Protein AF-A0AAW4UWW6-F1 (afdb_monomer_lite)

Radius of gyration: 18.59 Å; chains: 1; bounding box: 39×34×45 Å

pLDDT: mean 80.08, std 13.33, range [51.34, 95.69]

Sequence (76 aa):
PAEATDYFYALSKHSNYIQTKQIAKNIVYKTSTEYGDLDITINLSKPEKDPKSIAREKNAKKGHYPKCLLCMENEG

InterPro domains:
  IPR000766 Galactose-1-phosphate uridyl transferase, class II [PTHR39191] (2-76)
  IPR005849 Galactose-1-phosphate uridyl transferase, N-terminal [PF01087] (2-76)

Foldseek 3Di:
DVVVVVVVVVVCVVVCVVVVVQQVPWDWDWDADPVGIDIDIHRVSDPDPDVVNVVVVVPDDQDPPPSDCPDPVNDD

Secondary structure (DSSP, 8-state):
-HHHHHHHHHHHHHTTSS-HHHHTT-EEEEEEETTEEEEEEE--SSPPPPHHHHHHHHHS---SSSS-TTSTT---

Structure 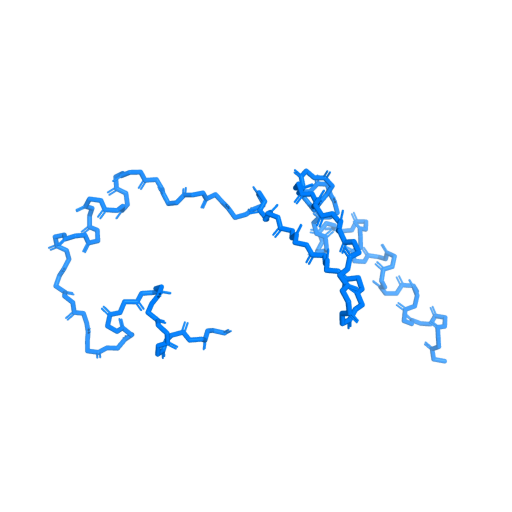(mmCIF, N/CA/C/O backbone):
data_AF-A0AAW4UWW6-F1
#
_entry.id   AF-A0AAW4UWW6-F1
#
loop_
_atom_site.group_PDB
_atom_site.id
_atom_site.type_symbol
_atom_site.label_atom_id
_atom_site.label_alt_id
_atom_site.label_comp_id
_atom_site.label_asym_id
_atom_site.label_entity_id
_atom_site.label_seq_id
_atom_site.pdbx_PDB_ins_code
_atom_site.Cartn_x
_atom_site.Cartn_y
_atom_site.Cartn_z
_atom_site.occupancy
_atom_site.B_iso_or_equiv
_atom_site.auth_seq_id
_atom_site.auth_comp_id
_atom_site.auth_asym_id
_atom_site.auth_atom_id
_atom_site.pdbx_PDB_model_num
ATOM 1 N N . PRO A 1 1 ? 18.924 1.592 -18.130 1.00 80.88 1 PRO A N 1
ATOM 2 C CA . PRO A 1 1 ? 18.322 2.114 -16.874 1.00 80.88 1 PRO A CA 1
ATOM 3 C C . PRO A 1 1 ? 17.325 1.131 -16.249 1.00 80.88 1 PRO A C 1
ATOM 5 O O . PRO A 1 1 ? 17.423 0.906 -15.053 1.00 80.88 1 PRO A O 1
ATOM 8 N N . ALA A 1 2 ? 16.436 0.518 -17.047 1.00 92.38 2 ALA A N 1
ATOM 9 C CA . ALA A 1 2 ? 15.440 -0.452 -16.569 1.00 92.38 2 ALA A CA 1
ATOM 10 C C . ALA A 1 2 ? 16.051 -1.584 -15.724 1.00 92.38 2 ALA A C 1
ATOM 12 O O . ALA A 1 2 ? 15.665 -1.765 -14.580 1.00 92.38 2 ALA A O 1
ATOM 13 N N . GLU A 1 3 ? 17.102 -2.235 -16.225 1.00 94.44 3 GLU A N 1
ATOM 14 C CA . GLU A 1 3 ? 17.757 -3.357 -15.537 1.00 94.44 3 GLU A CA 1
ATOM 15 C C . GLU A 1 3 ? 18.328 -2.982 -14.155 1.00 94.44 3 GLU A C 1
ATOM 17 O O . GLU A 1 3 ? 18.195 -3.730 -13.189 1.00 94.44 3 GLU A O 1
ATOM 22 N N . ALA A 1 4 ? 18.898 -1.780 -14.023 1.00 91.94 4 ALA A N 1
ATOM 23 C CA . ALA A 1 4 ? 19.394 -1.279 -12.741 1.00 91.94 4 ALA A CA 1
ATOM 24 C C . ALA A 1 4 ? 18.247 -0.985 -11.757 1.00 91.94 4 ALA A C 1
ATOM 26 O O . ALA A 1 4 ? 18.365 -1.258 -10.561 1.00 91.94 4 ALA A O 1
ATOM 27 N N . THR A 1 5 ? 17.130 -0.449 -12.254 1.00 92.69 5 THR A N 1
ATOM 28 C CA . THR A 1 5 ? 15.928 -0.189 -11.453 1.00 92.69 5 THR A CA 1
ATOM 29 C C . THR A 1 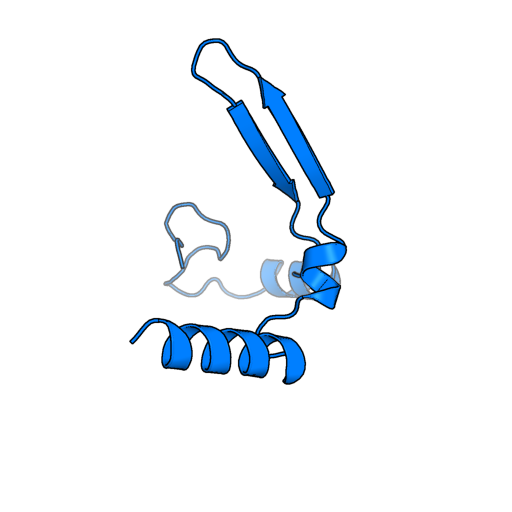5 ? 15.265 -1.492 -11.010 1.00 92.69 5 THR A C 1
ATOM 31 O O . THR A 1 5 ? 14.899 -1.616 -9.842 1.00 92.69 5 THR A O 1
ATOM 34 N N . ASP A 1 6 ? 15.186 -2.485 -11.893 1.00 94.81 6 ASP A N 1
ATOM 35 C CA . ASP A 1 6 ? 14.626 -3.804 -11.598 1.00 94.81 6 ASP A CA 1
ATOM 36 C C . ASP A 1 6 ? 15.474 -4.549 -10.567 1.00 94.81 6 ASP A C 1
ATOM 38 O O . ASP A 1 6 ? 14.938 -5.099 -9.599 1.00 94.81 6 ASP A O 1
ATOM 42 N N . TYR A 1 7 ? 16.802 -4.500 -10.714 1.00 95.50 7 TYR A N 1
ATOM 43 C CA . TYR A 1 7 ? 17.735 -5.038 -9.728 1.00 95.50 7 TYR A CA 1
ATOM 44 C C . TYR A 1 7 ? 17.542 -4.380 -8.357 1.00 95.50 7 TYR A C 1
ATOM 46 O O . TYR A 1 7 ? 17.387 -5.070 -7.347 1.00 95.50 7 TYR A O 1
ATOM 54 N N . PHE A 1 8 ? 17.494 -3.046 -8.308 1.00 94.06 8 PHE A N 1
ATOM 55 C CA . PHE A 1 8 ? 17.297 -2.316 -7.057 1.00 94.06 8 PHE A CA 1
ATOM 56 C C . PHE A 1 8 ? 15.932 -2.613 -6.419 1.00 94.06 8 PHE A C 1
ATOM 58 O O . PHE A 1 8 ? 15.834 -2.781 -5.200 1.00 94.06 8 PHE A O 1
ATOM 65 N N . TYR A 1 9 ? 14.878 -2.743 -7.227 1.00 93.31 9 TYR A N 1
ATOM 66 C CA . TYR A 1 9 ? 13.546 -3.122 -6.765 1.00 93.31 9 TYR A CA 1
ATOM 67 C C . TYR A 1 9 ? 13.522 -4.550 -6.206 1.00 93.31 9 TYR A C 1
ATOM 69 O O . TYR A 1 9 ? 12.962 -4.789 -5.134 1.00 93.31 9 TYR A O 1
ATOM 77 N N . ALA A 1 10 ? 14.168 -5.505 -6.880 1.00 94.12 10 ALA A N 1
ATOM 78 C CA . ALA A 1 10 ? 14.311 -6.873 -6.390 1.00 94.12 10 ALA A CA 1
ATOM 79 C C . ALA A 1 10 ? 15.071 -6.910 -5.059 1.00 94.12 10 ALA A C 1
ATOM 81 O O . ALA A 1 10 ? 14.564 -7.464 -4.081 1.00 94.12 10 ALA A O 1
ATOM 82 N N . LEU A 1 11 ? 16.227 -6.245 -4.986 1.00 95.56 11 LEU A N 1
ATOM 83 C CA . LEU A 1 11 ? 17.018 -6.129 -3.764 1.00 95.56 11 LEU A CA 1
ATOM 84 C C . LEU A 1 11 ? 16.191 -5.535 -2.619 1.00 95.56 11 LEU A C 1
ATOM 86 O O . LEU A 1 11 ? 16.198 -6.076 -1.518 1.00 95.56 11 LEU A O 1
ATOM 90 N N . SER A 1 12 ? 15.421 -4.481 -2.892 1.00 93.25 12 SER A N 1
ATOM 91 C CA . SER A 1 12 ? 14.548 -3.821 -1.915 1.00 93.25 12 SER A CA 1
ATOM 92 C C . SER A 1 12 ? 13.434 -4.730 -1.385 1.00 93.25 12 SER A C 1
ATOM 94 O O . SER A 1 12 ? 13.063 -4.641 -0.214 1.00 93.25 12 SER A O 1
ATOM 96 N N . LYS A 1 13 ? 12.899 -5.631 -2.220 1.00 91.12 13 LYS A N 1
ATOM 97 C CA . LYS A 1 13 ? 11.945 -6.663 -1.781 1.00 91.12 13 LYS A CA 1
ATOM 98 C C . LYS A 1 13 ? 12.623 -7.719 -0.902 1.00 91.12 13 LYS A C 1
ATOM 100 O O . LYS A 1 13 ? 12.042 -8.126 0.101 1.00 91.12 13 LYS A O 1
ATOM 105 N N . HIS A 1 14 ? 13.835 -8.153 -1.260 1.00 91.75 14 HIS A N 1
ATOM 106 C CA . HIS A 1 14 ? 14.584 -9.178 -0.519 1.00 91.75 14 HIS A CA 1
ATOM 107 C C . HIS A 1 14 ? 15.126 -8.676 0.823 1.00 91.75 14 HIS A C 1
ATOM 109 O O . HIS A 1 14 ? 15.085 -9.410 1.808 1.00 91.75 14 HIS A O 1
ATOM 115 N N . SER A 1 15 ? 15.574 -7.421 0.888 1.00 91.62 15 SER A N 1
ATOM 116 C CA . SER A 1 15 ? 16.053 -6.773 2.114 1.00 91.62 15 SER A CA 1
ATOM 117 C C . SER A 1 15 ? 14.925 -6.359 3.063 1.00 91.62 15 SER A C 1
ATOM 119 O O . SER A 1 15 ? 15.190 -5.791 4.120 1.00 91.62 15 SER A O 1
ATOM 121 N N . ASN A 1 16 ? 13.665 -6.630 2.697 1.00 87.31 16 ASN A N 1
ATOM 122 C CA . ASN A 1 16 ? 12.470 -6.217 3.431 1.00 87.31 16 ASN A CA 1
ATOM 123 C C . ASN A 1 16 ? 12.345 -4.686 3.600 1.00 87.31 16 ASN A C 1
ATOM 125 O O . ASN A 1 16 ? 11.552 -4.225 4.420 1.00 87.31 16 ASN A O 1
ATOM 129 N N . TYR A 1 17 ? 13.091 -3.904 2.807 1.00 86.69 17 TYR A N 1
ATOM 130 C CA . TYR A 1 17 ? 12.917 -2.454 2.684 1.00 86.69 17 TYR A CA 1
ATOM 131 C C . TYR A 1 17 ? 11.524 -2.137 2.128 1.00 86.69 17 TYR A C 1
ATOM 133 O O . TYR A 1 17 ? 10.788 -1.320 2.677 1.00 86.69 17 TYR A O 1
ATOM 141 N N . ILE A 1 18 ? 11.112 -2.883 1.099 1.00 87.19 18 ILE A N 1
ATOM 142 C CA . ILE A 1 18 ? 9.711 -2.996 0.698 1.00 87.19 18 ILE A CA 1
ATOM 143 C C . ILE A 1 18 ? 9.128 -4.180 1.464 1.00 87.19 18 ILE A C 1
ATOM 145 O O . ILE A 1 18 ? 9.458 -5.335 1.184 1.00 87.19 18 ILE A O 1
ATOM 149 N N . GLN A 1 19 ? 8.249 -3.901 2.427 1.00 86.94 19 GLN A N 1
ATOM 150 C CA . GLN A 1 19 ? 7.649 -4.903 3.316 1.00 86.94 19 GLN A CA 1
ATOM 151 C C . GLN A 1 19 ? 6.567 -5.737 2.609 1.00 86.94 19 GLN A C 1
ATOM 153 O O . GLN A 1 19 ? 5.404 -5.760 3.011 1.00 86.94 19 GLN A O 1
ATOM 158 N N . THR A 1 20 ? 6.952 -6.449 1.550 1.00 87.06 20 THR A N 1
ATOM 159 C CA . THR A 1 20 ? 6.077 -7.277 0.702 1.00 87.06 20 THR A CA 1
ATOM 160 C C . THR A 1 20 ? 5.217 -8.247 1.511 1.00 87.06 20 THR A C 1
ATOM 162 O O . THR A 1 20 ? 4.033 -8.394 1.228 1.00 87.06 20 THR A O 1
ATOM 165 N N . LYS A 1 21 ? 5.771 -8.836 2.579 1.00 85.44 21 LYS A N 1
ATOM 166 C CA . LYS A 1 21 ? 5.046 -9.731 3.496 1.00 85.44 21 LYS A CA 1
ATOM 167 C C . LYS A 1 21 ? 3.901 -9.046 4.245 1.00 85.44 21 LYS A C 1
ATOM 169 O O . LYS A 1 21 ? 2.909 -9.701 4.542 1.00 85.44 21 LYS A O 1
ATOM 174 N N . GLN A 1 22 ? 4.045 -7.768 4.596 1.00 84.06 22 GLN A N 1
ATOM 175 C CA . GLN A 1 22 ? 2.984 -7.010 5.266 1.00 84.06 22 GLN A CA 1
ATOM 176 C C . GLN A 1 22 ? 1.982 -6.464 4.251 1.00 84.06 22 GLN A C 1
ATOM 178 O O . GLN A 1 22 ? 0.784 -6.535 4.490 1.00 84.06 22 GLN A O 1
ATOM 183 N N . ILE A 1 23 ? 2.461 -6.010 3.089 1.00 85.19 23 ILE A N 1
ATOM 184 C CA . ILE A 1 23 ? 1.608 -5.573 1.975 1.00 85.19 23 ILE A CA 1
ATOM 185 C C . ILE A 1 23 ? 0.691 -6.714 1.517 1.00 85.19 23 ILE A C 1
ATOM 187 O O . ILE A 1 23 ? -0.484 -6.482 1.260 1.00 85.19 23 ILE A O 1
ATOM 191 N N . ALA A 1 24 ? 1.189 -7.953 1.490 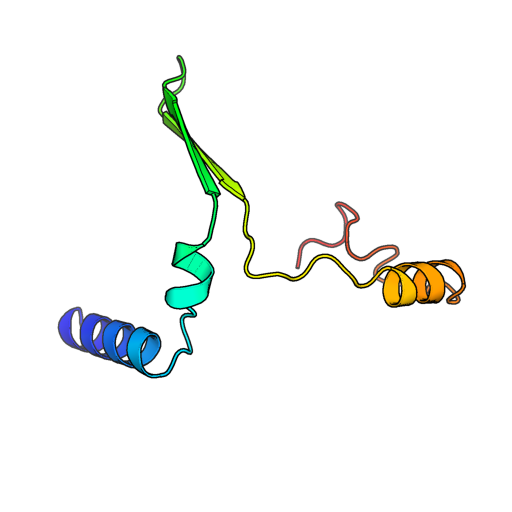1.00 86.44 24 ALA A N 1
ATOM 192 C CA . ALA A 1 24 ? 0.403 -9.137 1.142 1.00 86.44 24 ALA A CA 1
ATOM 193 C C . ALA A 1 24 ? -0.764 -9.422 2.106 1.00 86.44 24 ALA A C 1
ATOM 195 O O . ALA A 1 24 ? -1.659 -10.185 1.761 1.00 86.44 24 ALA A O 1
ATOM 196 N N . LYS A 1 25 ? -0.765 -8.830 3.308 1.00 86.88 25 LYS A N 1
ATOM 197 C CA . LYS A 1 25 ? -1.873 -8.943 4.266 1.00 86.88 25 LYS A CA 1
ATOM 198 C C . LYS A 1 25 ? -2.938 -7.868 4.070 1.00 86.88 25 LYS A C 1
ATOM 200 O O . LYS A 1 25 ? -3.962 -7.926 4.738 1.00 86.88 25 LYS A O 1
ATOM 205 N N . ASN A 1 26 ? -2.701 -6.876 3.213 1.00 89.19 26 ASN A N 1
ATOM 206 C CA . ASN A 1 26 ? -3.680 -5.829 2.960 1.00 89.19 26 ASN A CA 1
ATOM 207 C C . ASN A 1 26 ? -4.954 -6.425 2.359 1.00 89.19 26 ASN A C 1
ATOM 209 O O . ASN A 1 26 ? -4.903 -7.341 1.540 1.00 89.19 26 ASN A O 1
ATOM 213 N N . ILE A 1 27 ? -6.098 -5.870 2.746 1.00 89.12 27 ILE A N 1
ATOM 214 C CA . ILE A 1 27 ? -7.391 -6.269 2.192 1.00 89.12 27 ILE A CA 1
ATOM 215 C C . ILE A 1 27 ? -7.691 -5.338 1.023 1.00 89.12 27 ILE A C 1
ATOM 217 O O . ILE A 1 27 ? -7.646 -4.120 1.190 1.00 89.12 27 ILE A O 1
ATOM 221 N N . VAL A 1 28 ? -7.983 -5.902 -0.146 1.00 91.56 28 VAL A N 1
ATOM 222 C CA . VAL A 1 28 ? -8.267 -5.144 -1.369 1.00 91.56 28 VAL A CA 1
ATOM 223 C C . VAL A 1 28 ? -9.705 -5.408 -1.797 1.00 91.56 28 VAL A C 1
ATOM 225 O O . VAL A 1 28 ? -10.102 -6.559 -1.961 1.00 91.56 28 VAL A O 1
ATOM 228 N N . TYR A 1 29 ? -10.462 -4.338 -2.010 1.00 92.19 29 TYR A N 1
ATOM 229 C CA . TYR A 1 29 ? -11.797 -4.358 -2.591 1.00 92.19 29 TYR A CA 1
ATOM 230 C C . TYR A 1 29 ? -11.737 -3.671 -3.945 1.00 92.19 29 TYR A C 1
ATOM 232 O O . TYR A 1 29 ? -11.356 -2.506 -4.029 1.00 92.19 29 TYR A O 1
ATOM 240 N N . LYS A 1 30 ? -12.106 -4.402 -4.993 1.00 94.00 30 LYS A N 1
ATOM 241 C CA . LYS A 1 30 ? -12.175 -3.883 -6.356 1.00 94.00 30 LYS A CA 1
ATOM 242 C C . LYS A 1 30 ? -13.623 -3.881 -6.802 1.00 94.00 30 LYS A C 1
ATOM 244 O O . LYS A 1 30 ? -14.300 -4.897 -6.653 1.00 94.00 30 LYS A O 1
ATOM 249 N N . THR A 1 31 ? -14.096 -2.761 -7.327 1.00 95.12 31 THR A N 1
ATOM 250 C CA . THR A 1 31 ? -15.451 -2.655 -7.871 1.00 95.12 31 THR A CA 1
ATOM 251 C C . THR A 1 31 ? -15.445 -1.793 -9.118 1.00 95.12 31 THR A C 1
ATOM 253 O O . THR A 1 31 ? -14.855 -0.717 -9.128 1.00 95.12 31 THR A O 1
ATOM 256 N N . SER A 1 32 ? -16.128 -2.239 -10.165 1.00 95.69 32 SER A N 1
ATOM 257 C CA . SER A 1 32 ? -16.321 -1.414 -11.353 1.00 95.69 32 SER A CA 1
ATOM 258 C C . SER A 1 32 ? -17.422 -0.393 -11.083 1.00 95.69 32 SER A C 1
ATOM 260 O O . SER A 1 32 ? -18.467 -0.722 -10.517 1.00 95.69 32 SER A O 1
ATOM 262 N N . THR A 1 33 ? -17.174 0.854 -11.460 1.00 94.19 33 THR A N 1
ATOM 263 C CA . THR A 1 33 ? -18.128 1.963 -11.367 1.00 94.19 33 THR A CA 1
ATOM 264 C C . THR A 1 33 ? -18.342 2.571 -12.750 1.00 94.19 33 THR A C 1
ATOM 266 O O . THR A 1 33 ? -17.576 2.313 -13.678 1.00 94.19 33 THR A O 1
ATOM 269 N N . GLU A 1 34 ? -19.360 3.414 -12.897 1.00 94.69 34 GLU A N 1
ATOM 270 C CA . GLU A 1 34 ? -19.615 4.152 -14.143 1.00 94.69 34 GLU A CA 1
ATOM 271 C C . GLU A 1 34 ? -18.452 5.079 -14.560 1.00 94.69 34 GLU A C 1
ATOM 273 O O . GLU A 1 34 ? -18.330 5.423 -15.733 1.00 94.69 34 GLU A O 1
ATOM 278 N N . TYR A 1 35 ? -17.562 5.429 -13.622 1.00 92.75 35 TYR A N 1
ATOM 279 C CA . TYR A 1 35 ? -16.381 6.270 -13.852 1.00 92.75 35 TYR A CA 1
ATOM 280 C C . TYR A 1 35 ? -15.070 5.471 -13.975 1.00 92.75 35 TYR A C 1
ATOM 282 O O . TYR A 1 35 ? -14.000 6.069 -14.075 1.00 92.75 35 TYR A O 1
ATOM 290 N N . GLY A 1 36 ? -15.136 4.135 -13.965 1.00 93.88 36 GLY A N 1
ATOM 291 C CA . GLY A 1 36 ? -13.976 3.241 -14.017 1.00 93.88 36 GLY A CA 1
ATOM 292 C C . GLY A 1 36 ? -13.846 2.336 -12.793 1.00 93.88 36 GLY A C 1
ATOM 293 O O . GLY A 1 36 ? -14.730 2.280 -11.934 1.00 93.88 36 GLY A O 1
ATOM 294 N N . ASP A 1 37 ? -12.743 1.596 -12.722 1.00 94.31 37 ASP A N 1
ATOM 295 C CA . ASP A 1 37 ? -12.490 0.665 -11.624 1.00 94.31 37 ASP A CA 1
ATOM 296 C C . ASP A 1 37 ? -12.044 1.405 -10.359 1.00 94.31 37 ASP A C 1
ATOM 298 O O . ASP A 1 37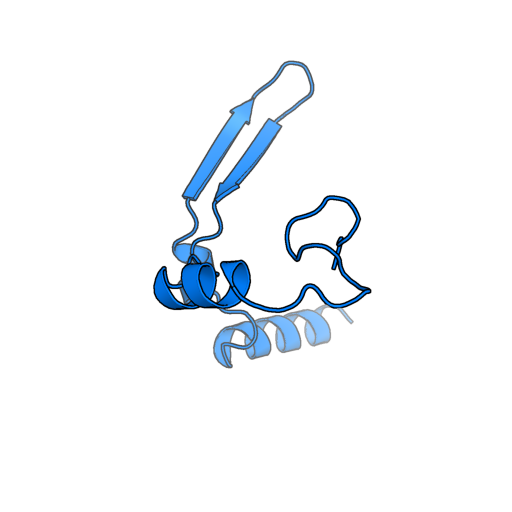 ? -11.098 2.195 -10.364 1.00 94.31 37 ASP A O 1
ATOM 302 N N . LEU A 1 38 ? -12.740 1.131 -9.260 1.00 93.75 38 LEU A N 1
ATOM 303 C CA . LEU A 1 38 ? -12.421 1.628 -7.933 1.00 93.75 38 LEU A CA 1
ATOM 304 C C . LEU A 1 38 ? -11.694 0.535 -7.144 1.00 93.75 38 LEU A C 1
ATOM 306 O O . LEU A 1 38 ? -12.275 -0.505 -6.827 1.00 93.75 38 LEU A O 1
ATOM 310 N N . ASP A 1 39 ? -10.447 0.823 -6.775 1.00 94.31 39 ASP A N 1
ATOM 311 C CA . ASP A 1 39 ? -9.605 -0.031 -5.937 1.00 94.31 39 ASP A CA 1
ATOM 312 C C . ASP A 1 39 ? -9.463 0.585 -4.533 1.00 94.31 39 ASP A C 1
ATOM 314 O O . ASP A 1 39 ? -8.792 1.598 -4.337 1.00 94.31 39 ASP A O 1
ATOM 318 N N . ILE A 1 40 ? -10.069 -0.047 -3.525 1.00 90.75 40 ILE A N 1
ATOM 319 C CA . ILE A 1 40 ? -9.946 0.332 -2.110 1.00 90.75 40 ILE A CA 1
ATOM 320 C C . ILE A 1 40 ? -9.022 -0.667 -1.415 1.00 90.75 40 ILE A C 1
ATOM 322 O O . ILE A 1 40 ? -9.281 -1.867 -1.422 1.00 90.75 40 ILE A O 1
ATOM 326 N N . THR A 1 41 ? -7.956 -0.186 -0.771 1.00 89.88 41 THR A N 1
ATOM 327 C CA . THR A 1 41 ? -7.006 -1.040 -0.036 1.00 89.88 41 THR A CA 1
ATOM 328 C C . THR A 1 41 ? -6.936 -0.653 1.439 1.00 89.88 41 THR A C 1
ATOM 330 O O . THR A 1 41 ? -6.573 0.473 1.772 1.00 89.88 41 THR A O 1
ATOM 333 N N . ILE A 1 42 ? -7.218 -1.600 2.335 1.00 87.06 42 ILE A N 1
ATOM 334 C CA . ILE A 1 42 ? -7.003 -1.452 3.778 1.00 87.06 42 ILE A CA 1
ATOM 335 C C . ILE A 1 42 ? -5.574 -1.890 4.101 1.00 87.06 42 ILE A C 1
ATOM 337 O O . ILE A 1 42 ? -5.221 -3.064 3.960 1.00 87.06 42 ILE A O 1
ATOM 341 N N . ASN A 1 43 ? -4.748 -0.941 4.545 1.00 83.25 43 ASN A N 1
ATOM 342 C CA . ASN A 1 43 ? -3.361 -1.202 4.909 1.00 83.25 43 ASN A CA 1
ATOM 343 C C . ASN A 1 43 ? -3.248 -1.739 6.345 1.00 83.25 43 ASN A C 1
ATOM 345 O O . ASN A 1 43 ? -3.351 -0.973 7.300 1.00 83.25 43 ASN A O 1
ATOM 349 N N . LEU A 1 44 ? -2.964 -3.036 6.488 1.00 75.62 44 LEU A N 1
ATOM 350 C CA . LEU A 1 44 ? -2.792 -3.692 7.792 1.00 75.62 44 LEU A CA 1
ATOM 351 C C . LEU A 1 44 ? -1.347 -3.641 8.318 1.00 75.62 44 LEU A C 1
ATOM 353 O O . LEU A 1 44 ? -1.071 -4.106 9.421 1.00 75.62 44 LEU A O 1
ATOM 357 N N . SER A 1 45 ? -0.404 -3.093 7.544 1.00 70.12 45 SER A N 1
ATOM 358 C CA . SER A 1 45 ? 1.001 -2.971 7.964 1.00 70.12 45 SER A CA 1
ATOM 359 C C . SER A 1 45 ? 1.235 -1.861 8.990 1.00 70.12 45 SER A C 1
ATOM 361 O O . SER A 1 45 ? 2.216 -1.912 9.732 1.00 70.12 45 SER A O 1
ATOM 363 N N . LYS A 1 46 ? 0.344 -0.862 9.050 1.00 63.00 46 LYS A N 1
ATOM 364 C CA . LYS A 1 46 ? 0.355 0.141 10.115 1.00 63.00 46 LYS A CA 1
ATOM 365 C C . LYS A 1 46 ? -0.449 -0.422 11.290 1.00 63.00 46 LYS A C 1
ATOM 367 O O . LYS A 1 46 ? -1.656 -0.585 11.133 1.00 63.00 46 LYS A O 1
ATOM 372 N N . PRO A 1 47 ? 0.175 -0.728 12.443 1.00 60.50 47 PRO A N 1
ATOM 373 C CA . PRO A 1 47 ? -0.590 -1.121 13.617 1.00 60.50 47 PRO A CA 1
ATOM 374 C C . PRO A 1 47 ? -1.555 0.015 13.971 1.00 60.50 47 PRO A C 1
ATOM 376 O O . PRO A 1 47 ? -1.145 1.181 14.005 1.00 60.50 47 PRO A O 1
ATOM 379 N N . GLU A 1 48 ? -2.827 -0.307 14.228 1.00 61.31 48 GLU A N 1
ATOM 380 C CA . GLU A 1 48 ? -3.704 0.639 14.918 1.00 61.31 48 GLU A CA 1
ATOM 381 C C . GLU A 1 48 ? -3.007 1.075 16.208 1.00 61.31 48 GLU A C 1
ATOM 383 O O . GLU A 1 48 ? -2.367 0.268 16.891 1.00 61.31 48 GLU A O 1
ATOM 388 N N . LYS A 1 49 ? -3.061 2.378 16.504 1.00 61.50 49 LYS A N 1
ATOM 389 C CA . LYS A 1 49 ? -2.421 2.930 17.697 1.00 61.50 49 LYS A CA 1
ATOM 390 C C . LYS A 1 49 ? -2.863 2.131 18.919 1.00 61.50 49 LYS A C 1
ATOM 392 O O . LYS A 1 49 ? -4.057 1.970 19.156 1.00 61.50 49 LYS A O 1
ATOM 397 N N . ASP A 1 50 ? -1.896 1.679 19.716 1.00 69.25 50 ASP A N 1
ATOM 398 C CA . ASP A 1 50 ? -2.181 0.982 20.969 1.00 69.25 50 ASP A CA 1
ATOM 399 C C . ASP A 1 50 ? -3.135 1.850 21.821 1.00 69.25 50 ASP A C 1
ATOM 401 O O . ASP A 1 50 ? -2.871 3.051 21.969 1.00 69.25 50 ASP A O 1
ATOM 405 N N . PRO A 1 51 ? -4.220 1.307 22.400 1.00 74.00 51 PRO A N 1
ATOM 406 C CA . PRO A 1 51 ? -5.172 2.083 23.196 1.00 74.00 51 PRO A CA 1
ATOM 407 C C . PRO A 1 51 ? -4.519 2.927 24.303 1.00 74.00 51 PRO A C 1
ATOM 409 O O . PRO A 1 51 ? -4.986 4.027 24.606 1.00 74.00 51 PRO A O 1
ATOM 412 N N . LYS A 1 52 ? -3.394 2.473 24.874 1.00 75.12 52 LYS A N 1
ATOM 413 C CA . LYS A 1 52 ? -2.604 3.229 25.859 1.00 75.12 52 LYS A CA 1
ATOM 414 C C . LYS A 1 52 ? -1.931 4.445 25.234 1.00 75.12 52 LYS A C 1
ATOM 416 O O . LYS A 1 52 ? -1.844 5.489 25.876 1.00 75.12 52 LYS A O 1
ATOM 421 N N . SER A 1 53 ? -1.467 4.333 23.991 1.00 73.12 53 SER A N 1
ATOM 422 C CA . SER A 1 53 ? -0.900 5.464 23.251 1.00 73.12 53 SER A CA 1
ATOM 423 C C . SER A 1 53 ? -1.967 6.517 22.940 1.00 73.12 53 SER A C 1
ATOM 425 O O . SER A 1 53 ? -1.720 7.700 23.166 1.00 73.12 53 SER A O 1
ATOM 427 N N . ILE A 1 54 ? -3.185 6.094 22.579 1.00 67.88 54 ILE A N 1
ATOM 428 C CA . ILE A 1 54 ? -4.340 6.982 22.369 1.00 67.88 54 ILE A CA 1
ATOM 429 C C . ILE A 1 54 ? -4.739 7.673 23.680 1.00 67.88 54 ILE A C 1
ATOM 431 O O . ILE A 1 54 ? -4.919 8.889 23.716 1.00 67.88 54 ILE A O 1
ATOM 435 N N . ALA A 1 55 ? -4.831 6.923 24.783 1.00 77.31 55 ALA A N 1
ATOM 436 C CA . ALA A 1 55 ? -5.154 7.478 26.097 1.00 77.31 55 ALA A CA 1
ATOM 437 C C . ALA A 1 55 ? -4.096 8.485 26.579 1.00 77.31 55 ALA A C 1
ATOM 439 O O . ALA A 1 55 ? -4.435 9.516 27.163 1.00 77.31 55 ALA A O 1
ATOM 440 N N . ARG A 1 56 ? -2.813 8.221 26.304 1.00 74.19 56 ARG A N 1
ATOM 441 C CA . ARG A 1 56 ? -1.716 9.140 26.626 1.00 74.19 56 ARG A CA 1
ATOM 442 C C . ARG A 1 56 ? -1.759 10.401 25.767 1.00 74.19 56 ARG A C 1
ATOM 444 O O . ARG A 1 56 ? -1.590 11.490 26.302 1.00 74.19 56 ARG A O 1
ATOM 451 N N . GLU A 1 57 ? -2.016 10.271 24.467 1.00 73.50 57 GLU A N 1
ATOM 452 C CA . GLU A 1 57 ? -2.171 11.412 23.555 1.00 73.50 57 GLU A CA 1
ATOM 453 C C . GLU A 1 57 ? -3.387 12.276 23.908 1.00 73.50 57 GLU A C 1
ATOM 455 O O . GLU A 1 57 ? -3.298 13.499 23.844 1.00 73.50 57 GLU A O 1
ATOM 460 N N . LYS A 1 58 ? -4.493 11.670 24.363 1.00 71.62 58 LYS A N 1
ATOM 461 C CA . LYS A 1 58 ? -5.679 12.400 24.841 1.00 71.62 58 LYS A CA 1
ATOM 462 C C . LYS A 1 58 ? -5.350 13.364 25.987 1.00 71.62 58 LYS A C 1
ATOM 464 O O . LYS A 1 58 ? -5.921 14.449 26.049 1.00 71.62 58 LYS A O 1
ATOM 469 N N . ASN A 1 59 ? -4.442 12.964 26.878 1.00 73.94 59 ASN A N 1
ATOM 470 C CA . ASN A 1 59 ? -4.037 13.744 28.050 1.00 73.94 59 ASN A CA 1
ATOM 471 C C . ASN A 1 59 ? -2.782 14.602 27.806 1.00 73.94 59 ASN A C 1
ATOM 473 O O . ASN A 1 59 ? -2.386 15.374 28.680 1.00 73.94 59 ASN A O 1
ATOM 477 N N . ALA A 1 60 ? -2.133 14.468 26.646 1.00 71.94 60 ALA A N 1
ATOM 478 C CA . ALA A 1 60 ? -0.955 15.251 26.308 1.00 71.94 60 ALA A CA 1
ATOM 479 C C . ALA A 1 60 ? -1.349 16.704 26.011 1.00 71.94 60 ALA A C 1
ATOM 481 O O . ALA A 1 60 ? -2.356 16.979 25.353 1.00 71.94 60 ALA A O 1
ATOM 482 N N . LYS A 1 61 ? -0.530 17.660 26.469 1.00 69.56 61 LYS A N 1
ATOM 483 C CA . LYS A 1 61 ? -0.682 19.063 26.067 1.00 69.56 61 LYS A CA 1
ATOM 484 C C . LYS A 1 61 ? -0.517 19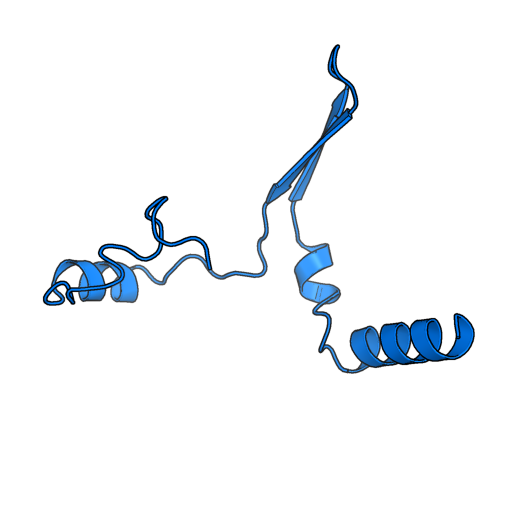.135 24.550 1.00 69.56 61 LYS A C 1
ATOM 486 O O . LYS A 1 61 ? 0.544 18.789 24.035 1.00 69.56 61 LYS A O 1
ATOM 491 N N . LYS A 1 62 ? -1.568 19.561 23.845 1.00 65.06 62 LYS A N 1
ATOM 492 C CA . LYS A 1 62 ? -1.541 19.725 22.388 1.00 65.06 62 LYS A CA 1
ATOM 493 C C . LYS A 1 62 ? -0.434 20.720 22.027 1.00 65.06 62 LYS A C 1
ATOM 495 O O . LYS A 1 62 ? -0.509 21.887 22.406 1.00 65.06 62 LYS A O 1
ATOM 500 N N . GLY A 1 63 ? 0.607 20.239 21.347 1.00 64.88 63 GLY A N 1
ATOM 501 C CA . GLY A 1 63 ? 1.618 21.094 20.729 1.00 64.88 63 GLY A CA 1
ATOM 502 C C . GLY A 1 63 ? 0.990 21.945 19.624 1.00 64.88 63 GLY A C 1
ATOM 503 O O . GLY A 1 63 ? -0.063 21.601 19.091 1.00 64.88 63 GLY A O 1
ATOM 504 N N . HIS A 1 64 ? 1.617 23.074 19.293 1.00 66.38 64 HIS A N 1
ATOM 505 C CA . HIS A 1 64 ? 1.049 24.039 18.346 1.00 66.38 64 HIS A CA 1
ATOM 506 C C . HIS A 1 64 ? 0.943 23.481 16.911 1.00 66.38 64 HIS A C 1
ATOM 508 O O . HIS A 1 64 ? 0.108 23.955 16.141 1.00 66.38 64 HIS A O 1
ATOM 514 N N . TYR A 1 65 ? 1.733 22.453 16.563 1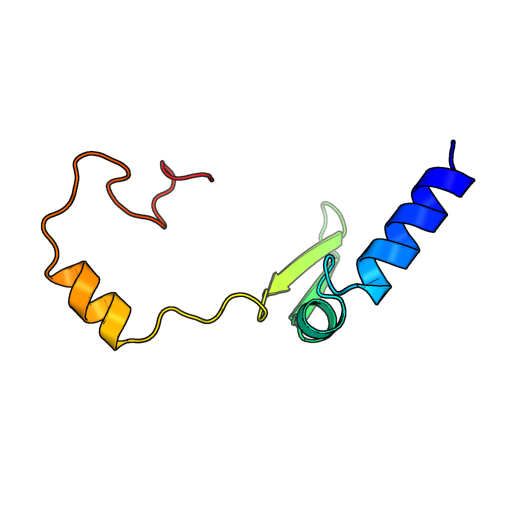.00 59.38 65 TYR A N 1
ATOM 515 C CA . TYR A 1 65 ? 1.677 21.791 15.260 1.00 59.38 65 TYR A CA 1
ATOM 516 C C . TYR A 1 65 ? 2.274 20.362 15.271 1.00 59.38 65 TYR A C 1
ATOM 518 O O . TYR A 1 65 ? 3.303 20.159 15.921 1.00 59.38 65 TYR A O 1
ATOM 526 N N . PRO A 1 66 ? 1.685 19.398 14.532 1.00 61.06 66 PRO A N 1
ATOM 527 C CA . PRO A 1 66 ? 0.333 19.437 13.971 1.00 61.06 66 PRO A CA 1
ATOM 528 C C . PRO A 1 66 ? -0.724 19.228 15.069 1.00 61.06 66 PRO A C 1
ATOM 530 O O . PRO A 1 66 ? -0.542 18.442 16.001 1.00 61.06 66 PRO A O 1
ATOM 533 N N . LYS A 1 67 ? -1.851 19.946 14.962 1.00 60.53 67 LYS A N 1
ATOM 534 C CA . LYS A 1 67 ? -2.930 19.961 15.974 1.00 60.53 67 LYS A CA 1
ATOM 535 C C . LYS A 1 67 ? -3.566 18.586 16.197 1.00 60.53 67 LYS A C 1
ATOM 537 O O . LYS A 1 67 ? -4.026 18.302 17.306 1.00 60.53 67 LYS A O 1
ATOM 542 N N . CYS A 1 68 ? -3.589 17.738 15.167 1.00 64.06 68 CYS A N 1
ATOM 543 C CA . CYS A 1 68 ? -3.740 16.299 15.324 1.00 64.06 68 CYS A CA 1
ATOM 544 C C . CYS A 1 68 ? -3.121 15.533 14.149 1.00 64.06 68 CYS A C 1
ATOM 546 O O . CYS A 1 68 ? -3.124 15.999 13.014 1.00 64.06 68 CYS A O 1
ATOM 548 N N . LEU A 1 69 ? -2.606 14.335 14.434 1.00 61.97 69 LEU A N 1
ATOM 549 C CA . LEU A 1 69 ? -1.879 13.509 13.464 1.00 61.97 69 LEU A CA 1
ATOM 550 C C . LEU A 1 69 ? -2.751 12.961 12.318 1.00 61.97 69 LEU A C 1
ATOM 552 O O . LEU A 1 69 ? -2.214 12.519 11.310 1.00 61.97 69 LEU A O 1
ATOM 556 N N . LEU A 1 70 ? -4.073 12.963 12.496 1.00 55.59 70 LEU A N 1
ATOM 557 C CA . LEU A 1 70 ? -5.072 12.463 11.541 1.00 55.59 70 LEU A CA 1
ATOM 558 C C . LEU A 1 70 ? -5.925 13.590 10.947 1.00 55.59 70 LEU A C 1
ATOM 560 O O . LEU A 1 70 ? -6.925 13.337 10.282 1.00 55.59 70 LEU A O 1
ATOM 564 N N . CYS A 1 71 ? -5.593 14.834 11.272 1.00 63.03 71 CYS A N 1
ATOM 565 C CA . CYS A 1 71 ? -6.331 15.982 10.792 1.00 63.03 71 CYS A CA 1
ATOM 566 C C . CYS A 1 71 ? -5.987 16.185 9.317 1.00 63.03 71 CYS A C 1
ATOM 568 O O . CYS A 1 71 ? -4.853 15.943 8.919 1.00 63.03 71 CYS A O 1
ATOM 570 N N . MET A 1 72 ? -6.949 16.663 8.527 1.00 62.31 72 MET A N 1
ATOM 571 C CA . MET A 1 72 ? -6.748 16.957 7.101 1.00 62.31 72 MET A CA 1
ATOM 572 C C . MET A 1 72 ? -5.574 17.923 6.862 1.00 62.31 72 MET A C 1
ATOM 574 O O . MET A 1 72 ? -4.917 17.867 5.841 1.00 62.31 72 MET A O 1
ATOM 578 N N . GLU A 1 73 ? -5.266 18.780 7.837 1.00 61.91 73 GLU A N 1
ATOM 579 C CA . GLU A 1 73 ? -4.127 19.711 7.807 1.00 61.91 73 GLU A CA 1
ATOM 580 C C . GLU A 1 73 ? -2.757 19.024 8.001 1.00 61.91 73 GLU A C 1
ATOM 582 O O . GLU A 1 73 ? -1.722 19.681 7.910 1.00 61.91 73 GLU A O 1
ATOM 587 N N . ASN A 1 74 ? -2.746 17.730 8.337 1.00 63.69 74 ASN A N 1
ATOM 588 C CA . ASN A 1 74 ? -1.556 16.921 8.578 1.00 63.69 74 ASN A CA 1
ATOM 589 C C . ASN A 1 74 ? -1.415 15.838 7.500 1.00 63.69 74 ASN A C 1
ATOM 591 O O . ASN A 1 74 ? -1.376 14.642 7.800 1.00 63.69 74 ASN A O 1
ATOM 595 N N . GLU A 1 75 ? -1.367 16.269 6.241 1.00 55.41 75 GLU A N 1
ATOM 596 C CA . GLU A 1 75 ? -0.914 15.424 5.139 1.00 55.41 75 GLU A CA 1
ATOM 597 C C . GLU A 1 75 ? 0.609 15.293 5.256 1.00 55.41 75 GLU A C 1
ATOM 599 O O . GLU A 1 75 ? 1.352 16.249 5.034 1.00 55.41 75 GLU A O 1
ATOM 604 N N . GLY A 1 76 ? 1.054 14.135 5.745 1.00 51.34 76 GLY A N 1
ATOM 605 C CA . GLY A 1 76 ? 2.463 13.742 5.722 1.00 51.34 76 GLY A CA 1
ATOM 606 C C . GLY A 1 76 ? 2.894 13.270 4.344 1.00 51.34 76 GLY A C 1
ATOM 607 O O . GLY A 1 76 ? 2.037 12.696 3.634 1.00 51.34 76 GLY A O 1
#

Organism: NCBI:txid39491